Protein AF-A0A413PGF6-F1 (afdb_monomer)

Structure (mmCIF, N/CA/C/O backbone):
data_AF-A0A413PGF6-F1
#
_entry.id   AF-A0A413PGF6-F1
#
loop_
_atom_site.group_PDB
_atom_site.id
_atom_site.type_symbol
_atom_site.label_atom_id
_atom_site.label_alt_id
_atom_site.label_comp_id
_atom_site.label_asym_id
_atom_site.label_entity_id
_atom_site.label_seq_id
_atom_site.pdbx_PDB_ins_code
_atom_site.Cartn_x
_atom_site.Cartn_y
_atom_site.Cartn_z
_atom_site.occupancy
_atom_site.B_iso_or_equiv
_atom_site.auth_seq_id
_atom_site.auth_comp_id
_atom_site.auth_asym_id
_atom_site.auth_atom_id
_atom_site.pdbx_PDB_model_num
ATOM 1 N N . MET A 1 1 ? -16.994 3.816 11.229 1.00 53.12 1 MET A N 1
ATOM 2 C CA . MET A 1 1 ? -16.250 3.657 12.497 1.00 53.12 1 MET A CA 1
ATOM 3 C C . MET A 1 1 ? -16.014 5.044 13.071 1.00 53.12 1 MET A C 1
ATOM 5 O O . MET A 1 1 ? -15.289 5.802 12.440 1.00 53.12 1 MET A O 1
ATOM 9 N N . PRO A 1 2 ? -16.676 5.439 14.169 1.00 52.62 2 PRO A N 1
ATOM 10 C CA . PRO A 1 2 ? -16.394 6.726 14.793 1.00 52.62 2 PRO A CA 1
ATOM 11 C C . PRO A 1 2 ? -15.011 6.669 15.451 1.00 52.62 2 PRO A C 1
ATOM 13 O O . PRO A 1 2 ? -14.744 5.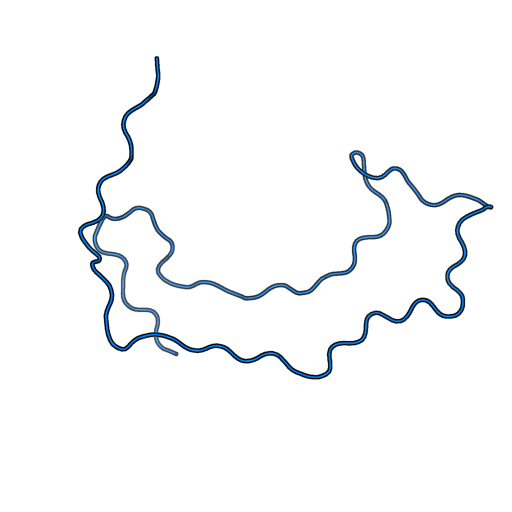785 16.264 1.00 52.62 2 PRO A O 1
ATOM 16 N N . CYS A 1 3 ? -14.119 7.584 15.078 1.00 55.53 3 CYS A N 1
ATOM 17 C CA . CYS A 1 3 ? -12.800 7.676 15.689 1.00 55.53 3 CYS A CA 1
ATOM 18 C C . CYS A 1 3 ? -12.928 8.109 17.150 1.00 55.53 3 CYS A C 1
ATOM 20 O O . CYS A 1 3 ? -13.514 9.153 17.443 1.00 55.53 3 CYS A O 1
ATOM 22 N N . LYS A 1 4 ? -12.373 7.323 18.074 1.00 57.31 4 LYS A N 1
ATOM 23 C CA . LYS A 1 4 ? -12.253 7.739 19.474 1.00 57.31 4 LYS A CA 1
ATOM 24 C C . LYS A 1 4 ? -11.135 8.778 19.571 1.00 57.31 4 LYS A C 1
ATOM 26 O O . LYS A 1 4 ? -10.055 8.575 19.027 1.00 57.31 4 LYS A O 1
ATOM 31 N N . GLY A 1 5 ? -11.406 9.915 20.211 1.00 54.78 5 GLY A N 1
ATOM 32 C CA . GLY A 1 5 ? -10.418 10.982 20.380 1.00 54.78 5 GLY A CA 1
ATOM 33 C C . GLY A 1 5 ? -9.169 10.473 21.105 1.00 54.78 5 GLY A C 1
ATOM 34 O O . GLY A 1 5 ? -9.282 9.869 22.167 1.00 54.78 5 GLY A O 1
ATOM 35 N N . SER A 1 6 ? -7.992 10.717 20.525 1.00 55.88 6 SER A N 1
ATOM 36 C CA . SER A 1 6 ? -6.698 10.334 21.098 1.00 55.88 6 SER A CA 1
ATOM 37 C C . SER A 1 6 ? -6.434 11.162 22.357 1.00 55.88 6 SER A C 1
ATOM 39 O O . SER A 1 6 ? -6.291 12.386 22.288 1.00 55.88 6 SER A O 1
ATOM 41 N N . LYS A 1 7 ? -6.408 10.519 23.528 1.00 53.91 7 LYS A N 1
ATOM 42 C CA . LYS A 1 7 ? -6.048 11.185 24.784 1.00 53.91 7 LYS A CA 1
ATOM 43 C C . LYS A 1 7 ? -4.530 11.250 24.920 1.00 53.91 7 LYS A C 1
ATOM 45 O O . LYS A 1 7 ? -3.918 10.374 25.505 1.00 53.91 7 LYS A O 1
ATOM 50 N N . GLY A 1 8 ? -3.915 12.305 24.387 1.00 55.16 8 GLY A N 1
ATOM 51 C CA . GLY A 1 8 ? -2.538 12.688 24.734 1.00 55.16 8 GLY A CA 1
ATOM 52 C C . GLY A 1 8 ? -1.412 11.748 24.275 1.00 55.16 8 GLY A C 1
ATOM 53 O O . GLY A 1 8 ? -0.262 11.998 24.626 1.00 55.16 8 GLY A O 1
ATOM 54 N N . THR A 1 9 ? -1.691 10.711 23.476 1.00 56.50 9 THR A N 1
ATOM 55 C CA . THR A 1 9 ? -0.697 9.690 23.088 1.00 56.50 9 THR A CA 1
ATOM 56 C C . THR A 1 9 ? 0.121 10.045 21.843 1.00 56.50 9 THR A C 1
ATOM 58 O O . THR A 1 9 ? 1.073 9.345 21.511 1.00 56.50 9 THR A O 1
ATOM 61 N N . GLY A 1 10 ? -0.215 11.121 21.119 1.00 57.84 10 GLY A N 1
ATOM 62 C CA . GLY A 1 10 ? 0.453 11.479 19.857 1.00 57.84 10 GLY A CA 1
ATOM 63 C C . GLY A 1 10 ? 0.234 10.469 18.719 1.00 57.84 10 GLY A C 1
ATOM 64 O O . GLY A 1 10 ? 0.774 10.650 17.630 1.00 57.84 10 GLY A O 1
ATOM 65 N N . ILE A 1 11 ? -0.569 9.426 18.956 1.00 63.09 11 ILE A N 1
ATOM 66 C CA . ILE A 1 11 ? -0.979 8.429 17.968 1.00 63.09 11 ILE A CA 1
ATOM 67 C C . ILE A 1 11 ? -2.274 8.925 17.310 1.00 63.09 11 ILE A C 1
ATOM 69 O O . ILE A 1 11 ? -3.176 9.388 18.025 1.00 63.09 11 ILE A O 1
ATOM 73 N N . PRO A 1 12 ? -2.387 8.861 15.970 1.00 60.66 12 PRO A N 1
ATOM 74 C CA . PRO A 1 12 ? -3.583 9.306 15.269 1.00 60.66 12 PRO A CA 1
ATOM 75 C C . PRO A 1 12 ? -4.819 8.512 15.718 1.00 60.66 12 PRO A C 1
ATOM 77 O O . PRO A 1 12 ? -4.813 7.285 15.755 1.00 60.66 12 PRO A O 1
ATOM 80 N N . SER A 1 13 ? -5.895 9.235 16.039 1.00 63.78 13 SER A N 1
ATOM 81 C CA . SER A 1 13 ? -7.196 8.692 16.470 1.00 63.78 13 SER A CA 1
ATOM 82 C C . SER A 1 13 ? -7.944 7.924 15.376 1.00 63.78 13 SER A C 1
ATOM 84 O O . SER A 1 13 ? -8.856 7.151 15.668 1.00 63.78 13 SER A O 1
ATOM 86 N N . CYS A 1 14 ? -7.572 8.149 14.118 1.00 68.19 14 CYS A N 1
ATOM 87 C CA . CYS A 1 14 ? -8.055 7.430 12.949 1.00 68.19 14 CYS A CA 1
ATOM 88 C C . CYS A 1 14 ? -6.846 6.991 12.123 1.00 68.19 14 CYS A C 1
ATOM 90 O O . CYS A 1 14 ? -5.956 7.802 11.865 1.00 68.19 14 CYS A O 1
ATOM 92 N N . ILE A 1 15 ? -6.850 5.753 11.639 1.00 79.50 15 ILE A N 1
ATOM 93 C CA . ILE A 1 15 ? -5.875 5.273 10.658 1.00 79.50 15 ILE A CA 1
ATOM 94 C C . ILE A 1 15 ? -6.645 4.845 9.412 1.00 79.50 15 ILE A C 1
ATOM 96 O O . ILE A 1 15 ? -7.715 4.245 9.510 1.00 79.50 15 ILE A O 1
ATOM 100 N N . TYR A 1 16 ? -6.092 5.167 8.247 1.00 86.62 16 TYR A N 1
ATOM 101 C CA . TYR A 1 16 ? -6.611 4.752 6.950 1.00 86.62 16 TYR A CA 1
ATOM 102 C C . TYR A 1 16 ? -5.661 3.725 6.339 1.00 86.62 16 TYR A C 1
ATOM 104 O O . TYR A 1 16 ? -4.446 3.825 6.505 1.00 86.62 16 TYR A O 1
ATOM 112 N N . ILE A 1 17 ? -6.213 2.748 5.622 1.00 91.56 17 ILE A N 1
ATOM 113 C CA . ILE A 1 17 ? -5.420 1.823 4.812 1.00 91.56 17 ILE A CA 1
ATOM 114 C C . ILE A 1 17 ? -5.265 2.446 3.428 1.00 91.56 17 ILE A C 1
ATOM 116 O O . ILE A 1 17 ? -6.259 2.774 2.783 1.00 91.56 17 ILE A O 1
ATOM 120 N N . ILE A 1 18 ? -4.020 2.598 2.984 1.00 94.38 18 ILE A N 1
ATOM 121 C CA . ILE A 1 18 ? -3.674 3.036 1.632 1.00 94.38 18 ILE A CA 1
ATOM 122 C C . ILE A 1 18 ? -3.028 1.843 0.932 1.00 94.38 18 ILE A C 1
ATOM 124 O O . ILE A 1 18 ? -2.057 1.284 1.436 1.00 94.38 18 ILE A O 1
ATOM 128 N N . LEU A 1 19 ? -3.584 1.453 -0.213 1.00 96.44 19 LEU A N 1
ATOM 129 C CA . LEU A 1 19 ? -3.012 0.447 -1.103 1.00 96.44 19 LEU A CA 1
ATOM 130 C C . LEU A 1 19 ? -2.659 1.162 -2.398 1.00 96.44 19 LEU A C 1
ATOM 132 O O . LEU A 1 19 ? -3.540 1.676 -3.086 1.00 96.44 19 LEU A O 1
ATOM 136 N N . ASN A 1 20 ? -1.373 1.245 -2.701 1.00 94.62 20 ASN A N 1
ATOM 137 C CA . ASN A 1 20 ? -0.890 1.898 -3.904 1.00 94.62 20 ASN A CA 1
ATOM 138 C C . ASN A 1 20 ? 0.252 1.088 -4.512 1.00 94.62 20 ASN A C 1
ATOM 140 O O . ASN A 1 20 ? 1.060 0.498 -3.797 1.00 94.62 20 ASN A O 1
ATOM 144 N N . LEU A 1 21 ? 0.340 1.126 -5.838 1.00 92.12 21 LEU A N 1
ATOM 145 C CA . LEU A 1 21 ? 1.497 0.662 -6.586 1.00 92.12 21 LEU A CA 1
ATOM 146 C C . LEU A 1 21 ? 2.217 1.896 -7.130 1.00 92.12 21 LEU A C 1
ATOM 148 O O . LEU A 1 21 ? 1.695 2.590 -7.999 1.00 92.12 21 LEU A O 1
ATOM 152 N N 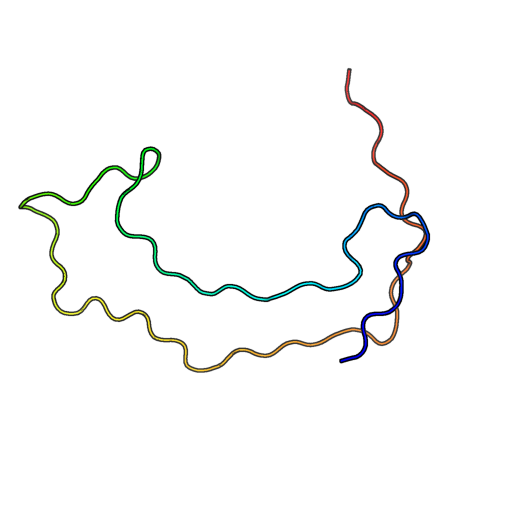. ALA A 1 22 ? 3.381 2.215 -6.569 1.00 91.25 22 ALA A N 1
ATOM 153 C CA . ALA A 1 22 ? 4.207 3.303 -7.079 1.00 91.25 22 ALA A CA 1
ATOM 154 C C . ALA A 1 22 ? 4.986 2.842 -8.319 1.00 91.25 22 ALA A C 1
ATOM 156 O O . ALA A 1 22 ? 5.507 1.728 -8.344 1.00 91.25 22 ALA A O 1
ATOM 157 N N . VAL A 1 23 ? 5.097 3.718 -9.318 1.00 91.12 23 VAL A N 1
ATOM 158 C CA . VAL A 1 23 ? 5.921 3.508 -10.512 1.00 91.12 23 VAL A CA 1
ATOM 159 C C . VAL A 1 23 ? 6.847 4.709 -10.648 1.00 91.12 23 VAL A C 1
ATOM 161 O O . VAL A 1 23 ? 6.398 5.813 -10.950 1.00 91.12 23 VAL A O 1
ATOM 164 N N . GLY A 1 24 ? 8.136 4.500 -10.405 1.00 91.25 24 GLY A N 1
ATOM 165 C CA . GLY A 1 24 ? 9.116 5.579 -10.415 1.00 91.25 24 GLY A CA 1
ATOM 166 C C . GLY A 1 24 ? 9.284 6.302 -9.077 1.00 91.25 24 GLY A C 1
ATOM 167 O O . GLY A 1 24 ? 8.454 6.205 -8.171 1.00 91.25 24 GLY A O 1
ATOM 168 N N . GLY A 1 25 ? 10.388 7.037 -8.955 1.00 92.25 25 GLY A N 1
ATOM 169 C CA . GLY A 1 25 ? 10.713 7.843 -7.779 1.00 92.25 25 GLY A CA 1
ATOM 170 C C . GLY A 1 25 ? 12.213 7.926 -7.512 1.00 92.25 25 GLY A C 1
ATOM 171 O O . GLY A 1 25 ? 12.987 7.083 -7.956 1.00 92.25 25 GLY A O 1
ATOM 172 N N . SER A 1 26 ? 12.633 8.925 -6.734 1.00 92.31 26 SER A N 1
ATOM 173 C CA . SER A 1 26 ? 14.049 9.127 -6.384 1.00 92.31 26 SER A CA 1
ATOM 174 C C . SER A 1 26 ? 14.670 7.950 -5.627 1.00 92.31 26 SER A C 1
ATOM 176 O O . SER A 1 26 ? 15.884 7.789 -5.644 1.00 92.31 26 SER A O 1
ATOM 178 N N . TRP A 1 27 ? 13.844 7.135 -4.966 1.00 87.62 27 TRP A N 1
ATOM 179 C CA . TRP A 1 27 ? 14.294 5.977 -4.202 1.00 87.62 27 TRP A CA 1
ATOM 180 C C . TRP A 1 27 ? 14.386 4.695 -5.041 1.00 87.62 27 TRP A C 1
ATOM 182 O O . TRP A 1 27 ? 15.347 3.948 -4.901 1.00 87.62 27 TRP A O 1
ATOM 192 N N . VAL A 1 28 ? 13.411 4.450 -5.924 1.00 85.25 28 VAL A N 1
ATOM 193 C CA . VAL A 1 28 ? 13.311 3.210 -6.721 1.00 85.25 28 VAL A CA 1
ATOM 194 C C . VAL A 1 28 ? 13.869 3.340 -8.142 1.00 85.25 28 VAL A C 1
ATOM 196 O O . VAL A 1 28 ? 14.033 2.333 -8.821 1.00 85.25 28 VAL A O 1
ATOM 199 N N . GLY A 1 29 ? 14.179 4.563 -8.586 1.00 90.25 29 GLY A N 1
ATOM 200 C CA . GLY A 1 29 ? 14.512 4.862 -9.978 1.00 90.25 29 GLY A CA 1
ATOM 201 C C . GLY A 1 29 ? 13.264 4.957 -10.857 1.00 90.25 29 GLY A C 1
ATOM 202 O O . GLY A 1 29 ? 12.200 4.459 -10.502 1.00 90.25 29 GLY A O 1
ATOM 203 N N . ASN A 1 30 ? 13.370 5.638 -11.997 1.00 95.38 30 ASN A N 1
ATOM 204 C CA . ASN A 1 30 ? 12.265 5.737 -12.953 1.00 95.38 30 ASN A CA 1
ATOM 205 C C . ASN A 1 30 ? 12.264 4.534 -13.907 1.00 95.38 30 ASN A C 1
ATOM 207 O O . ASN A 1 30 ? 13.342 4.021 -14.212 1.00 95.38 30 ASN A O 1
ATOM 211 N N . PRO A 1 31 ? 11.087 4.117 -14.412 1.00 93.94 31 PRO A N 1
ATOM 212 C CA . PRO A 1 31 ? 11.006 3.159 -15.505 1.00 93.94 31 PRO A CA 1
ATOM 213 C C . PRO A 1 31 ? 11.870 3.579 -16.690 1.00 93.94 31 PRO A C 1
ATOM 215 O O . PRO A 1 31 ? 12.029 4.768 -16.975 1.00 93.94 31 PRO A O 1
ATOM 218 N N . ASN A 1 32 ? 12.387 2.584 -17.389 1.00 92.62 32 ASN A N 1
ATOM 219 C CA . ASN A 1 32 ? 13.196 2.726 -18.589 1.00 92.62 32 ASN A CA 1
ATOM 220 C C . ASN A 1 32 ? 12.701 1.749 -19.668 1.00 92.62 32 ASN A C 1
ATOM 222 O O . ASN A 1 32 ? 11.713 1.042 -19.467 1.00 92.62 32 ASN A O 1
ATOM 226 N N . ASP A 1 33 ? 13.413 1.681 -20.789 1.00 93.94 33 ASP A N 1
ATOM 227 C CA . ASP A 1 33 ? 13.042 0.844 -21.938 1.00 93.94 33 ASP A CA 1
ATOM 228 C C . ASP A 1 33 ? 13.057 -0.668 -21.632 1.00 93.94 33 ASP A C 1
ATOM 230 O O . ASP A 1 33 ? 12.473 -1.458 -22.368 1.00 93.94 33 ASP A O 1
ATOM 234 N N . GLU A 1 34 ? 13.684 -1.081 -20.527 1.00 91.62 34 GLU A N 1
ATOM 235 C CA . GLU A 1 34 ? 13.693 -2.468 -20.044 1.00 91.62 34 GLU A CA 1
ATOM 236 C C . GLU A 1 34 ? 12.511 -2.767 -19.104 1.00 91.62 34 GLU A C 1
ATOM 238 O O . GLU A 1 34 ? 12.268 -3.919 -18.736 1.00 91.62 34 GLU A O 1
ATOM 243 N N . THR A 1 35 ? 11.757 -1.743 -18.693 1.00 90.88 35 THR A N 1
ATOM 244 C CA . THR A 1 35 ? 10.633 -1.903 -17.768 1.00 90.88 35 THR A CA 1
ATOM 245 C C . THR A 1 35 ? 9.403 -2.427 -18.507 1.00 90.88 35 THR A C 1
ATOM 247 O O . THR A 1 35 ? 8.693 -1.678 -19.175 1.00 90.88 35 THR A O 1
ATOM 250 N N . SER A 1 36 ? 9.116 -3.721 -18.349 1.00 88.94 36 SER A N 1
ATOM 251 C CA . SER A 1 36 ? 7.884 -4.326 -18.866 1.00 88.94 36 SER A CA 1
ATOM 252 C C . SER A 1 36 ? 6.695 -4.098 -17.929 1.00 88.94 36 SER A C 1
ATOM 254 O O . SER A 1 36 ? 6.780 -4.310 -16.717 1.00 88.94 36 SER A O 1
ATOM 256 N N . PHE A 1 37 ? 5.560 -3.715 -18.515 1.00 88.69 37 PHE A N 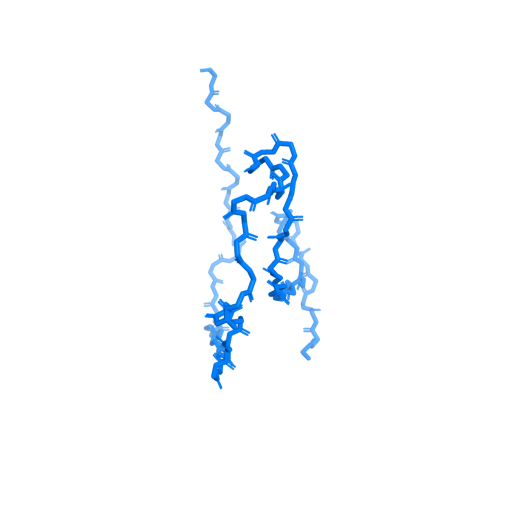1
ATOM 257 C CA . PHE A 1 37 ? 4.270 -3.580 -17.827 1.00 88.69 37 PHE A CA 1
ATOM 258 C C . PHE A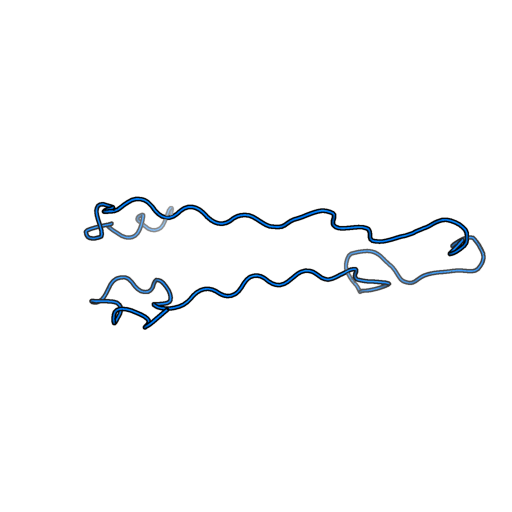 1 37 ? 3.276 -4.690 -18.196 1.00 88.69 37 PHE A C 1
ATOM 260 O O . PHE A 1 37 ? 2.158 -4.724 -17.678 1.00 88.69 37 PHE A O 1
ATOM 267 N N . GLU A 1 38 ? 3.662 -5.611 -19.076 1.00 90.19 38 GLU A N 1
ATOM 268 C CA . GLU A 1 38 ? 2.810 -6.734 -19.456 1.00 90.19 38 GLU A CA 1
ATOM 269 C C . GLU A 1 38 ? 2.744 -7.768 -18.324 1.00 90.19 38 GLU A C 1
ATOM 271 O O . GLU A 1 38 ? 3.752 -8.084 -17.697 1.00 90.19 38 GLU A O 1
ATOM 276 N N . ASN A 1 39 ? 1.549 -8.312 -18.059 1.00 84.06 39 ASN A N 1
ATOM 277 C CA . ASN A 1 39 ? 1.306 -9.308 -17.004 1.00 84.06 39 ASN A CA 1
ATOM 278 C C . ASN A 1 39 ? 1.757 -8.886 -15.593 1.00 84.06 39 ASN A C 1
ATOM 280 O O . ASN A 1 39 ? 2.126 -9.736 -14.784 1.00 84.06 39 ASN A O 1
ATOM 284 N N . ASN A 1 40 ? 1.673 -7.593 -15.265 1.00 87.19 40 ASN A N 1
ATOM 285 C CA . ASN A 1 40 ? 2.024 -7.078 -13.940 1.00 87.19 40 ASN A CA 1
ATOM 286 C C . ASN A 1 40 ? 0.793 -6.559 -13.163 1.00 87.19 40 ASN A C 1
ATOM 288 O O . ASN A 1 40 ? 0.659 -5.350 -12.944 1.00 87.19 40 ASN A O 1
ATOM 292 N N . PRO A 1 41 ? -0.173 -7.428 -12.804 1.00 91.81 41 PRO A N 1
ATOM 293 C CA . PRO A 1 41 ? -1.388 -6.982 -12.149 1.00 91.81 41 PRO A CA 1
ATOM 294 C C . PRO A 1 41 ? -1.158 -6.750 -10.649 1.00 91.81 41 PRO A C 1
ATOM 296 O O . PRO A 1 41 ? -0.582 -7.575 -9.942 1.00 91.81 41 PRO A O 1
ATOM 299 N N . TYR A 1 42 ? -1.701 -5.647 -10.138 1.00 94.25 42 TYR A N 1
ATOM 300 C CA . TYR A 1 42 ? -1.793 -5.389 -8.703 1.00 94.25 42 TYR A CA 1
ATOM 301 C C . TYR A 1 42 ? -3.121 -5.938 -8.169 1.00 94.25 42 TYR A C 1
ATOM 303 O O . TYR A 1 42 ? -4.119 -5.220 -8.096 1.00 94.25 42 TYR A O 1
ATOM 311 N N . VAL A 1 43 ? -3.157 -7.242 -7.880 1.00 95.88 43 VAL A N 1
ATOM 312 C CA . VAL A 1 43 ? -4.384 -7.955 -7.478 1.00 95.88 43 VAL A CA 1
ATOM 313 C C . VAL A 1 43 ? -4.489 -8.044 -5.961 1.00 95.88 43 VAL A C 1
ATOM 315 O O . VAL A 1 43 ? -3.545 -8.445 -5.283 1.00 95.88 43 VAL A O 1
ATOM 318 N N . ILE A 1 44 ? -5.659 -7.689 -5.431 1.00 96.62 44 ILE A N 1
ATOM 319 C CA . ILE A 1 44 ? -5.984 -7.786 -4.008 1.00 96.62 44 ILE A CA 1
ATOM 320 C C . ILE A 1 44 ? -7.311 -8.533 -3.879 1.00 96.62 44 ILE A C 1
ATOM 322 O O . ILE A 1 44 ? -8.362 -7.985 -4.202 1.00 96.62 44 ILE A O 1
ATOM 326 N N . ASP A 1 45 ? -7.266 -9.766 -3.376 1.00 97.44 45 ASP A N 1
ATOM 327 C CA . ASP A 1 45 ? -8.464 -10.607 -3.253 1.00 97.44 45 ASP A CA 1
ATOM 328 C C . ASP A 1 45 ? -9.356 -10.198 -2.073 1.00 97.44 45 ASP A C 1
ATOM 330 O O . ASP A 1 45 ? -10.582 -10.226 -2.165 1.00 97.44 45 ASP A O 1
ATOM 334 N N . TYR A 1 46 ? -8.762 -9.804 -0.942 1.00 96.69 46 TYR A N 1
ATOM 335 C CA . TYR A 1 46 ? -9.493 -9.226 0.184 1.00 96.69 46 TYR A CA 1
ATOM 336 C C . TYR A 1 46 ? -8.573 -8.480 1.149 1.00 96.69 46 TYR A C 1
ATOM 338 O O . TYR A 1 46 ? -7.407 -8.823 1.338 1.00 96.69 46 TYR A O 1
ATOM 346 N N . VAL A 1 47 ? -9.155 -7.509 1.854 1.00 95.62 47 VAL A N 1
ATOM 347 C CA . VAL A 1 47 ? -8.567 -6.883 3.041 1.00 95.62 47 VAL A CA 1
ATOM 348 C C . VAL A 1 47 ? -9.484 -7.168 4.219 1.00 95.62 47 VAL A C 1
ATOM 350 O O . VAL A 1 47 ? -10.689 -6.928 4.151 1.00 95.62 47 VAL A O 1
ATOM 353 N N . ARG A 1 48 ? -8.924 -7.693 5.309 1.00 95.06 48 ARG A N 1
ATOM 354 C CA . ARG A 1 48 ? -9.650 -7.918 6.564 1.00 95.06 48 ARG A CA 1
ATOM 355 C C . ARG A 1 48 ? -8.935 -7.191 7.686 1.00 95.06 48 ARG A C 1
ATOM 357 O O . ARG A 1 48 ? -7.722 -7.311 7.826 1.00 95.06 48 ARG A O 1
ATOM 364 N N . VAL A 1 49 ? -9.702 -6.454 8.479 1.00 89.75 49 VAL A N 1
ATOM 365 C CA . VAL A 1 49 ? -9.204 -5.713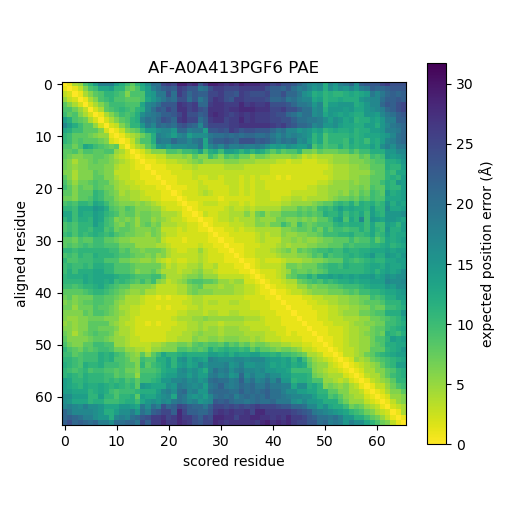 9.638 1.00 89.75 49 VAL A CA 1
ATOM 366 C C . VAL A 1 49 ? -9.895 -6.258 10.873 1.00 89.75 49 VAL A C 1
ATOM 368 O O . VAL A 1 49 ? -11.122 -6.305 10.932 1.00 89.75 49 VAL A O 1
ATOM 371 N N . TYR A 1 50 ? -9.095 -6.655 11.855 1.00 87.25 50 TYR A N 1
ATOM 372 C CA . TYR A 1 50 ? -9.560 -7.101 13.159 1.00 87.25 50 TYR A CA 1
ATOM 373 C C . TYR A 1 50 ? -8.983 -6.157 14.207 1.00 87.25 50 TYR A C 1
ATOM 375 O O . TYR A 1 50 ? -7.778 -5.912 14.230 1.00 87.2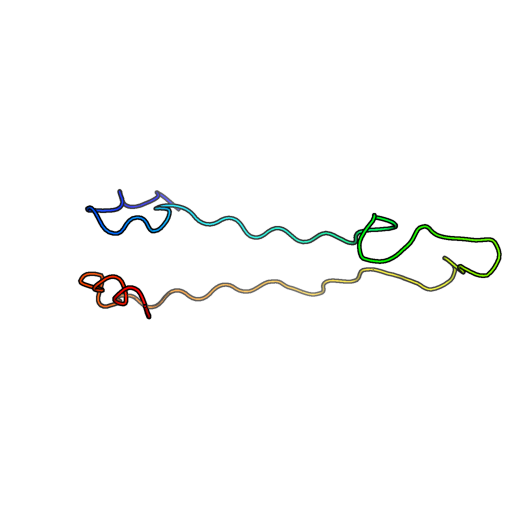5 50 TYR A O 1
ATOM 383 N N . GLN A 1 51 ? -9.844 -5.626 15.064 1.00 81.75 51 GLN A N 1
ATOM 384 C CA . GLN A 1 51 ? -9.462 -4.766 16.174 1.00 81.75 51 GLN A CA 1
ATOM 385 C C . GLN A 1 51 ? -9.774 -5.520 17.464 1.00 81.75 51 GLN A C 1
ATOM 387 O O . GLN A 1 51 ? -10.882 -6.033 17.602 1.00 81.75 51 GLN A O 1
ATOM 392 N N . LYS A 1 52 ? -8.813 -5.617 18.394 1.00 82.31 52 LYS A N 1
ATOM 393 C CA . LYS A 1 52 ? -9.137 -6.129 19.733 1.00 82.31 52 LYS A CA 1
ATOM 394 C C . LYS A 1 52 ? -10.093 -5.168 20.429 1.00 82.31 52 LYS A C 1
ATOM 396 O O . LYS A 1 52 ? -10.011 -3.956 20.229 1.00 82.31 52 LYS A O 1
ATOM 401 N N . ASP A 1 53 ? -10.920 -5.714 21.310 1.00 80.44 53 ASP A N 1
ATOM 402 C CA . ASP A 1 53 ? -11.863 -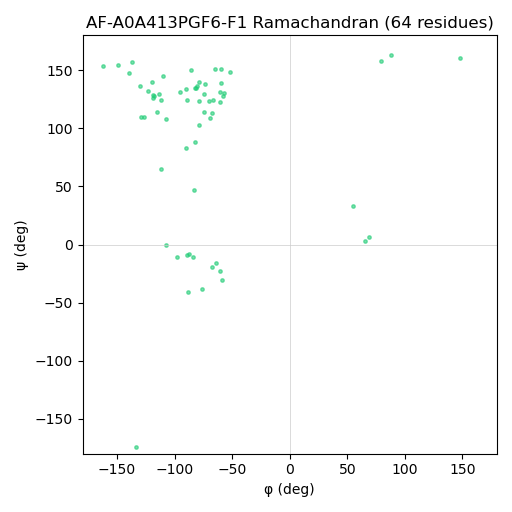4.932 22.112 1.00 80.44 53 ASP A CA 1
ATOM 403 C C . ASP A 1 53 ? -11.158 -3.872 22.973 1.00 80.44 53 ASP A C 1
ATOM 405 O O . ASP A 1 53 ? -11.714 -2.801 23.224 1.00 80.44 53 ASP A O 1
ATOM 409 N N . SER A 1 54 ? -9.914 -4.148 23.390 1.00 78.19 54 SER A N 1
ATOM 410 C CA . SER A 1 54 ? -9.072 -3.217 24.134 1.00 78.19 54 SER A CA 1
ATOM 411 C C . SER A 1 54 ? -7.575 -3.402 23.864 1.00 78.19 54 SER A C 1
ATOM 413 O O . SER A 1 54 ? -7.093 -4.485 23.512 1.00 78.19 54 SER A O 1
ATOM 415 N N . TYR A 1 55 ? -6.839 -2.311 24.061 1.00 71.25 55 TYR A N 1
ATOM 416 C CA . TYR A 1 55 ? -5.385 -2.267 24.174 1.00 71.25 55 TYR A CA 1
ATOM 417 C C . TYR A 1 55 ? -5.029 -1.327 25.328 1.00 71.25 55 TYR A C 1
ATOM 419 O O . TYR A 1 55 ? -5.838 -0.476 25.698 1.00 71.25 55 TYR A O 1
ATOM 427 N N . ASP A 1 56 ? -3.836 -1.489 25.894 1.00 75.75 56 ASP A N 1
ATOM 428 C CA . ASP A 1 56 ? -3.289 -0.517 26.838 1.00 75.75 56 ASP A CA 1
ATOM 429 C C . ASP A 1 56 ? -2.938 0.772 26.075 1.00 75.75 56 ASP A C 1
ATOM 431 O O . ASP A 1 56 ? -2.024 0.789 25.246 1.00 75.75 56 ASP A O 1
ATOM 435 N N . GLU A 1 57 ? -3.725 1.826 26.296 1.00 70.56 57 GLU A N 1
ATOM 436 C CA . GLU A 1 57 ? -3.520 3.142 25.683 1.00 70.56 57 GLU A CA 1
ATOM 437 C C . GLU A 1 57 ? -2.505 3.994 26.467 1.00 70.56 57 GLU A C 1
ATOM 439 O O . GLU A 1 57 ? -2.027 5.002 25.940 1.00 70.56 57 GLU A O 1
ATOM 444 N N . ASP A 1 58 ? -2.099 3.574 27.671 1.00 74.56 58 ASP A N 1
ATOM 445 C CA . ASP A 1 58 ? -1.150 4.287 28.534 1.00 74.56 58 ASP A CA 1
ATOM 446 C C . ASP A 1 58 ? 0.315 3.989 28.145 1.00 74.56 58 ASP A C 1
ATOM 448 O O . ASP A 1 58 ? 1.199 3.731 28.969 1.00 74.56 58 ASP A O 1
ATOM 452 N N . VAL A 1 59 ? 0.606 4.055 26.844 1.00 70.25 59 VAL A N 1
ATOM 453 C CA . VAL A 1 59 ? 1.942 3.819 26.285 1.00 70.25 59 VAL A CA 1
ATOM 454 C C . VAL A 1 59 ? 2.855 5.036 26.451 1.00 70.25 59 VAL A C 1
ATOM 456 O O . VAL A 1 59 ? 2.579 6.138 25.974 1.00 70.25 59 VAL A O 1
ATOM 459 N N . LYS A 1 60 ? 4.009 4.831 27.099 1.00 73.44 60 LYS A N 1
ATOM 460 C CA . LYS A 1 60 ? 5.043 5.864 27.263 1.00 73.44 60 LYS A CA 1
ATOM 461 C C . LYS A 1 60 ? 5.913 5.964 26.014 1.00 73.44 60 LYS A C 1
ATOM 463 O O . LYS A 1 60 ? 6.400 4.959 25.500 1.00 73.44 60 LYS A O 1
ATOM 468 N N . ARG A 1 61 ? 6.179 7.195 25.569 1.00 69.44 61 ARG A N 1
ATOM 469 C CA . ARG A 1 61 ? 7.140 7.461 24.492 1.00 69.44 61 ARG A CA 1
ATOM 470 C C . ARG A 1 61 ? 8.519 6.891 24.876 1.00 69.44 61 ARG A C 1
ATOM 472 O O . ARG A 1 61 ? 8.993 7.207 25.970 1.00 69.44 61 ARG A O 1
ATOM 479 N N . PRO A 1 62 ? 9.186 6.107 24.006 1.00 74.12 62 PRO A N 1
ATOM 480 C CA . PRO A 1 62 ? 10.549 5.661 24.269 1.00 74.12 62 PRO A CA 1
ATOM 481 C C . PRO A 1 62 ? 11.484 6.869 24.420 1.00 74.12 62 PRO A C 1
ATOM 483 O O . PRO A 1 62 ? 11.356 7.867 23.703 1.00 74.12 62 PRO A O 1
ATOM 486 N N . GLY A 1 63 ? 12.398 6.795 25.392 1.00 77.75 63 GLY A N 1
ATOM 487 C CA . GLY A 1 63 ? 13.381 7.847 25.646 1.00 77.75 63 GLY A CA 1
ATOM 488 C C . GLY A 1 63 ? 14.265 8.093 24.423 1.00 77.75 63 GLY A C 1
ATOM 489 O O . GLY A 1 63 ? 14.500 7.185 23.625 1.00 77.75 63 GLY A O 1
ATOM 490 N N . LYS A 1 64 ? 14.757 9.327 24.257 1.00 74.12 64 LYS A N 1
ATOM 491 C CA . LYS A 1 64 ? 15.793 9.599 23.255 1.00 74.12 64 LYS A CA 1
ATOM 492 C C . LYS A 1 64 ? 17.018 8.753 23.597 1.00 74.12 64 LYS A C 1
ATOM 494 O O . LYS A 1 64 ? 17.549 8.878 24.696 1.0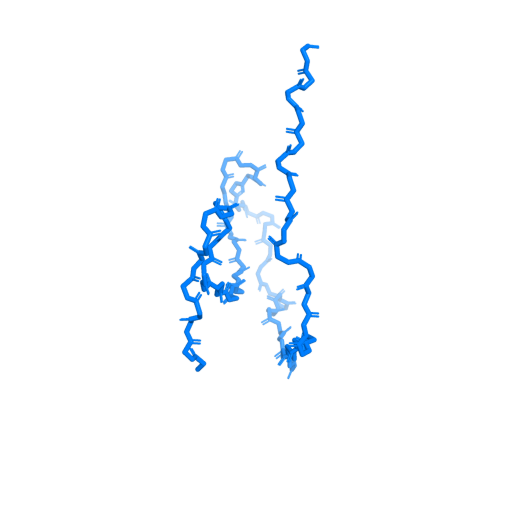0 74.12 64 LYS A O 1
ATOM 499 N N . ILE A 1 65 ? 17.454 7.926 22.655 1.00 68.69 65 ILE A N 1
ATOM 500 C CA . ILE A 1 65 ? 18.802 7.368 22.680 1.00 68.69 65 ILE A CA 1
ATOM 501 C C . ILE A 1 65 ? 19.713 8.531 22.272 1.00 68.69 65 ILE A C 1
ATOM 503 O O . ILE A 1 65 ? 19.532 9.094 21.191 1.00 68.69 65 ILE A O 1
ATOM 507 N N . SER A 1 66 ? 20.557 8.972 23.207 1.00 63.97 66 SER A N 1
ATOM 508 C CA . SER A 1 66 ? 21.582 10.004 23.008 1.00 63.97 66 SER A CA 1
ATOM 509 C C . SER A 1 66 ? 22.724 9.496 22.148 1.00 63.97 66 SER A C 1
ATOM 511 O 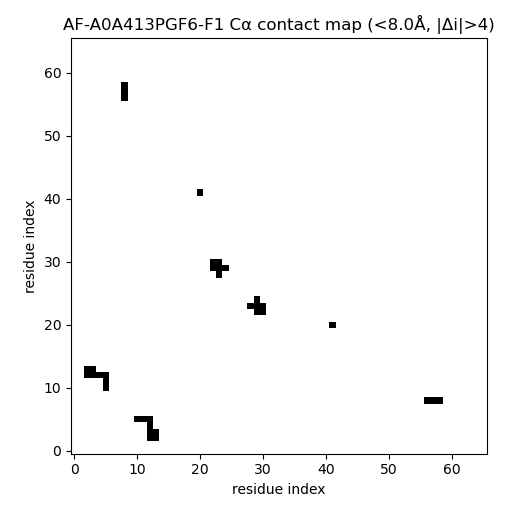O . SER A 1 66 ? 23.127 8.338 22.403 1.00 63.97 66 SER A O 1
#

Secondary structure (DSSP, 8-state):
-PPPP--SSSS-S------------TTT----TT---TT-------------S-----PPPPPP--

pLDDT: mean 80.14, std 14.28, range [52.62, 97.44]

InterPro domains:
  IPR013320 Concanavalin A-like lectin/glucanase domain superfamily [SSF49899] (16-55)

Organism: NCBI:txid39491

Mean predicted aligned error: 9.75 Å

Solvent-accessible surface area (backbone atoms only — not comparable to full-atom values): 5202 Å² total; per-residue (Å²): 131,87,64,59,80,56,81,86,62,89,54,76,45,67,86,82,90,84,88,82,85,84,82,51,44,96,87,80,43,65,80,55,98,83,60,79,74,77,95,68,78,91,82,77,95,80,87,86,87,85,78,74,97,71,76,86,78,88,66,75,81,81,76,84,84,128

Radius of gyration: 19.62 Å; Cα contacts (8 Å, |Δi|>4): 18; chains: 1; bounding box: 38×23×50 Å

Sequence (66 aa):
MPCKGSKGTGIPSCIYIILNLAVGGSWVGNPNDETSFENNPYVIDYVRVYQKDSYDEDVKRPGKIS

Foldseek 3Di:
DDQDDQDPLPDDSDDDDDDDDDAADPVPHHDDPPDDPPPPDPDDPDDDDDDPPDDPSPDDDDDDPD